Protein AF-U7G304-F1 (afdb_monomer_lite)

pLDDT: mean 84.08, std 10.48, range [48.97, 94.62]

Sequence (63 aa):
MYARAFKRGYLAGVSGKSKDSCPIDQPEVRQEWLNGWREGRTDNWEGMTGVSGIHKLANVTAT

Foldseek 3Di:
DLLVLLLQLLVCLLVVHDLVPRPDPPPVSSVSSVNSNVVNVVCNVVVLHDPNVVVVNCVSVVD

Radius of gyration: 10.95 Å; chains: 1; bounding box: 27×14×28 Å

Structure (mmCIF, N/CA/C/O backbone):
data_AF-U7G304-F1
#
_entry.id   AF-U7G304-F1
#
loop_
_atom_site.group_PDB
_atom_site.id
_atom_site.type_symbol
_atom_site.label_atom_id
_atom_site.label_alt_id
_atom_site.label_comp_id
_atom_site.label_asym_id
_atom_site.label_entity_id
_atom_site.label_seq_id
_atom_site.pdbx_PDB_ins_code
_atom_site.Cartn_x
_atom_site.Cartn_y
_atom_site.Cartn_z
_atom_site.occupancy
_atom_site.B_iso_or_equiv
_atom_site.auth_seq_id
_atom_site.auth_comp_id
_atom_site.auth_asym_id
_atom_site.auth_atom_id
_atom_site.pdbx_PDB_model_num
ATOM 1 N N . MET A 1 1 ? 1.706 0.136 15.501 1.00 61.03 1 MET A N 1
ATOM 2 C CA . MET A 1 1 ? 0.411 -0.253 14.884 1.00 61.03 1 MET A CA 1
ATOM 3 C C . MET A 1 1 ? 0.228 0.413 13.519 1.00 61.03 1 MET A C 1
ATOM 5 O O . MET A 1 1 ? -0.006 -0.297 12.549 1.00 61.03 1 MET A O 1
ATOM 9 N N . TYR A 1 2 ? 0.462 1.727 13.426 1.00 79.75 2 TYR A N 1
ATOM 10 C CA . TYR A 1 2 ? 0.423 2.532 12.194 1.00 79.75 2 TYR A CA 1
ATOM 11 C C . TYR A 1 2 ? 1.399 2.088 11.087 1.00 79.75 2 TYR A C 1
ATOM 13 O O . TYR A 1 2 ? 0.954 1.799 9.981 1.00 79.75 2 TYR A O 1
ATOM 21 N N . ALA A 1 3 ? 2.681 1.857 11.400 1.00 83.44 3 ALA A N 1
ATOM 22 C CA . ALA A 1 3 ? 3.669 1.362 10.423 1.00 83.44 3 ALA A CA 1
ATOM 23 C C . ALA A 1 3 ? 3.259 0.033 9.750 1.00 83.44 3 ALA A C 1
ATOM 25 O O . ALA A 1 3 ? 3.456 -0.179 8.555 1.00 83.44 3 ALA A O 1
ATOM 2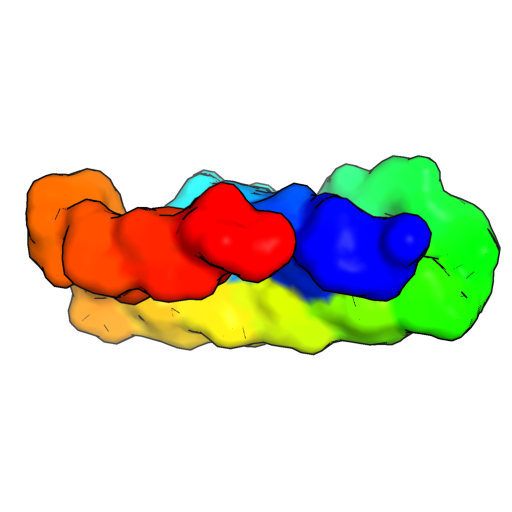6 N N . ARG A 1 4 ? 2.592 -0.862 10.495 1.00 87.19 4 ARG A N 1
ATOM 27 C CA . ARG A 1 4 ? 2.084 -2.134 9.956 1.00 87.19 4 ARG A CA 1
ATOM 28 C C . ARG A 1 4 ? 0.901 -1.920 9.010 1.00 87.19 4 ARG A C 1
ATOM 30 O O . ARG A 1 4 ? 0.770 -2.659 8.035 1.00 87.19 4 ARG A O 1
ATOM 37 N N . ALA A 1 5 ? 0.042 -0.946 9.308 1.00 90.12 5 ALA A N 1
ATOM 38 C CA . ALA A 1 5 ? -1.073 -0.569 8.450 1.00 90.12 5 ALA A CA 1
ATOM 39 C C . ALA A 1 5 ? -0.559 0.046 7.145 1.00 90.12 5 ALA A C 1
ATOM 41 O O . ALA A 1 5 ? -0.937 -0.436 6.079 1.00 90.12 5 ALA A O 1
ATOM 42 N N . PHE A 1 6 ? 0.387 0.983 7.235 1.00 90.56 6 PHE A N 1
ATOM 43 C CA . PHE A 1 6 ? 1.090 1.562 6.091 1.00 90.56 6 PHE A CA 1
ATOM 44 C C . PHE A 1 6 ? 1.718 0.486 5.199 1.00 90.56 6 PHE A C 1
ATOM 46 O O . PHE A 1 6 ? 1.382 0.381 4.022 1.00 90.56 6 PHE A O 1
ATOM 53 N N . LYS A 1 7 ? 2.534 -0.407 5.774 1.00 90.06 7 LYS A N 1
ATOM 54 C CA . LYS A 1 7 ? 3.175 -1.513 5.046 1.00 90.06 7 LYS A CA 1
ATOM 55 C C . LYS A 1 7 ? 2.162 -2.400 4.319 1.00 90.06 7 LY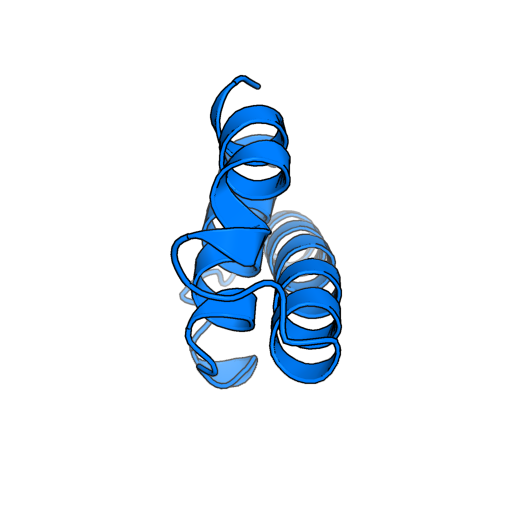S A C 1
ATOM 57 O O . LYS A 1 7 ? 2.368 -2.768 3.165 1.00 90.06 7 LYS A O 1
ATOM 62 N N . ARG A 1 8 ? 1.042 -2.740 4.968 1.00 90.69 8 ARG A N 1
ATOM 63 C CA . ARG A 1 8 ? -0.034 -3.524 4.335 1.00 90.69 8 ARG A CA 1
ATOM 64 C C . ARG A 1 8 ? -0.736 -2.758 3.218 1.00 90.69 8 ARG A C 1
ATOM 66 O O . ARG A 1 8 ? -1.083 -3.369 2.211 1.00 90.69 8 ARG A O 1
ATOM 73 N N . GLY A 1 9 ? -0.937 -1.458 3.400 1.00 92.62 9 GLY A N 1
ATOM 74 C CA . GLY A 1 9 ? -1.465 -0.565 2.380 1.00 92.62 9 GLY A CA 1
ATOM 75 C C . GLY A 1 9 ? -0.582 -0.550 1.147 1.00 92.62 9 GLY A C 1
ATOM 76 O O . GLY A 1 9 ? -1.048 -0.851 0.053 1.00 92.62 9 GLY A O 1
ATOM 77 N N . TYR A 1 10 ? 0.710 -0.307 1.346 1.00 91.88 10 TYR A N 1
ATOM 78 C CA . TYR A 1 10 ? 1.710 -0.259 0.287 1.00 91.88 10 TYR A CA 1
ATOM 79 C C . TYR A 1 10 ? 1.753 -1.545 -0.533 1.00 91.88 10 TYR A C 1
ATOM 81 O O . TYR A 1 10 ? 1.605 -1.505 -1.752 1.00 91.88 10 TYR A O 1
ATOM 89 N N . LEU A 1 11 ? 1.821 -2.706 0.124 1.00 90.00 11 LEU A N 1
ATOM 90 C CA . LEU A 1 11 ? 1.784 -3.998 -0.570 1.00 90.00 11 LEU A CA 1
ATOM 91 C C . LEU A 1 11 ? 0.492 -4.198 -1.378 1.00 90.00 11 LEU A C 1
ATOM 93 O O . LEU A 1 11 ? 0.531 -4.747 -2.482 1.00 90.00 11 LEU A O 1
ATOM 97 N N . ALA A 1 12 ? -0.652 -3.744 -0.856 1.00 92.12 12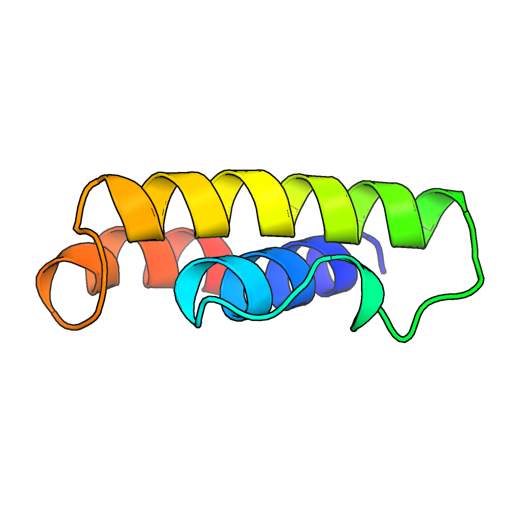 ALA A N 1
ATOM 98 C CA . ALA A 1 12 ? -1.920 -3.794 -1.575 1.00 92.12 12 ALA A CA 1
ATOM 99 C C . ALA A 1 12 ? -1.925 -2.860 -2.799 1.00 92.12 12 ALA A C 1
ATOM 101 O O . ALA A 1 12 ? -2.417 -3.263 -3.854 1.00 92.12 12 ALA A O 1
ATOM 102 N N . GLY A 1 13 ? -1.340 -1.664 -2.682 1.00 91.69 13 GLY A N 1
ATOM 103 C CA . GLY A 1 13 ? -1.187 -0.697 -3.772 1.00 91.69 13 GLY A CA 1
ATOM 104 C C . GLY A 1 13 ? -0.282 -1.210 -4.894 1.00 91.69 13 GLY A C 1
ATOM 105 O O . GLY A 1 13 ? -0.697 -1.206 -6.054 1.00 91.69 13 GLY A O 1
ATOM 106 N N . VAL A 1 14 ? 0.898 -1.745 -4.545 1.00 90.06 14 VAL A N 1
ATOM 107 C CA . VAL A 1 14 ? 1.859 -2.328 -5.505 1.00 90.06 14 VAL A CA 1
ATOM 108 C C . VAL A 1 14 ? 1.266 -3.543 -6.219 1.00 90.06 14 VAL A C 1
ATOM 110 O O . VAL A 1 14 ? 1.516 -3.749 -7.404 1.00 90.06 14 VAL A O 1
ATOM 113 N N . SER A 1 15 ? 0.433 -4.323 -5.524 1.00 88.00 15 SER A N 1
ATOM 114 C CA . SER A 1 15 ? -0.277 -5.474 -6.103 1.00 88.00 15 SER A CA 1
ATOM 115 C C . SER A 1 15 ? -1.503 -5.087 -6.945 1.00 88.00 15 SER A C 1
ATOM 117 O O . SER A 1 15 ? -2.166 -5.970 -7.482 1.00 88.00 15 SER A O 1
ATOM 119 N N . GLY A 1 16 ? -1.863 -3.800 -7.022 1.00 87.81 16 GLY A N 1
ATOM 120 C CA . GLY A 1 16 ? -3.029 -3.328 -7.775 1.00 87.81 16 GLY A CA 1
ATOM 121 C C . GLY A 1 16 ? -4.390 -3.638 -7.133 1.00 87.81 16 GLY A C 1
ATOM 122 O O . GLY A 1 16 ? -5.407 -3.615 -7.823 1.00 87.81 16 GLY A O 1
ATOM 123 N N . LYS A 1 17 ? -4.446 -3.931 -5.826 1.00 89.81 17 LYS A N 1
ATOM 124 C CA . LYS A 1 17 ? -5.715 -4.150 -5.104 1.00 89.81 17 LYS A CA 1
ATOM 125 C C . LYS A 1 17 ? -6.477 -2.834 -4.922 1.00 89.81 17 LYS A C 1
ATOM 127 O O . LYS A 1 17 ? -5.863 -1.774 -4.824 1.00 89.81 17 LYS A O 1
ATOM 132 N N . SER A 1 18 ? -7.808 -2.892 -4.816 1.00 91.00 18 SER A N 1
ATOM 133 C CA . SER A 1 18 ? -8.612 -1.695 -4.518 1.00 91.00 18 SER A CA 1
ATOM 134 C C . SER A 1 18 ? -8.363 -1.181 -3.096 1.00 91.00 18 SER A C 1
ATOM 136 O O . SER A 1 18 ? -8.123 -1.968 -2.175 1.00 91.00 18 SER A O 1
ATOM 138 N N . LYS A 1 19 ? -8.508 0.135 -2.902 1.00 88.12 19 LYS A N 1
ATOM 139 C CA . LYS A 1 19 ? -8.469 0.787 -1.584 1.00 88.12 19 LYS A CA 1
ATOM 140 C C . LYS A 1 19 ? -9.558 0.273 -0.630 1.00 88.12 19 LYS A C 1
ATOM 142 O O . LYS A 1 19 ? -9.384 0.306 0.584 1.00 88.12 19 LYS A O 1
ATOM 147 N N . ASP A 1 20 ? -10.660 -0.238 -1.178 1.00 88.88 20 ASP A N 1
ATOM 148 C CA . ASP A 1 20 ? -11.791 -0.772 -0.408 1.00 88.88 20 ASP A CA 1
ATOM 149 C C . ASP A 1 20 ? -11.486 -2.146 0.207 1.00 88.88 20 ASP A C 1
ATOM 151 O O . ASP A 1 20 ? -12.171 -2.577 1.125 1.00 88.88 20 ASP A O 1
ATOM 155 N N . SER A 1 21 ? -10.402 -2.804 -0.225 1.00 88.69 21 SER A N 1
ATOM 156 C CA . SER A 1 21 ? -9.901 -4.047 0.376 1.00 88.69 21 SER A CA 1
ATOM 157 C C . SER A 1 21 ? -9.271 -3.838 1.764 1.00 88.69 21 SER A C 1
ATOM 159 O O . SER A 1 21 ? -8.730 -4.791 2.329 1.00 88.69 21 SER A O 1
ATOM 161 N N . CYS A 1 22 ? -9.267 -2.611 2.295 1.00 88.12 22 CYS A N 1
ATOM 162 C CA . CYS A 1 22 ? -8.729 -2.298 3.612 1.00 88.12 22 CYS A CA 1
ATOM 163 C C . CYS A 1 22 ? -9.555 -2.988 4.717 1.00 88.12 22 CYS A C 1
ATOM 165 O O . CYS A 1 22 ? -10.713 -2.619 4.908 1.00 88.12 22 CYS A O 1
ATOM 167 N N . PRO A 1 23 ? -8.977 -3.928 5.493 1.00 87.75 23 PRO A N 1
ATOM 168 C CA . PRO A 1 23 ? -9.692 -4.667 6.536 1.00 87.75 23 PRO A CA 1
ATOM 169 C C . PRO A 1 23 ? -9.732 -3.914 7.881 1.00 87.75 23 PRO A C 1
ATOM 171 O O . PRO A 1 23 ? -9.830 -4.540 8.931 1.00 87.75 23 PRO A O 1
ATOM 174 N N . ILE A 1 24 ? -9.516 -2.595 7.871 1.00 88.81 24 ILE A N 1
ATOM 175 C CA . ILE A 1 24 ? -9.312 -1.786 9.075 1.00 88.81 24 ILE A CA 1
ATOM 176 C C . ILE A 1 24 ? -10.498 -0.838 9.246 1.00 88.81 24 ILE A C 1
ATOM 178 O O . ILE A 1 24 ? -10.721 0.039 8.404 1.00 88.81 24 ILE A O 1
ATOM 182 N N . ASP A 1 25 ? -11.206 -1.010 10.362 1.00 87.44 25 ASP A N 1
ATOM 183 C CA . ASP A 1 25 ? -12.338 -0.173 10.774 1.00 87.44 25 ASP A CA 1
ATOM 184 C C . ASP A 1 25 ? -11.920 1.041 11.619 1.00 87.44 25 ASP A C 1
ATOM 186 O O . ASP A 1 25 ? -12.628 2.043 11.646 1.00 87.44 25 ASP A O 1
ATOM 190 N N . GLN A 1 26 ? -10.750 1.003 12.273 1.00 91.88 26 GLN A N 1
ATOM 191 C CA . GLN A 1 26 ? -10.228 2.165 13.007 1.00 91.88 26 GLN A CA 1
ATOM 192 C C . GLN A 1 26 ? -9.799 3.273 12.033 1.00 91.88 26 GLN A C 1
ATOM 194 O O . GLN A 1 26 ? -8.919 3.022 11.201 1.00 91.88 26 GLN A O 1
ATOM 199 N N . PRO A 1 27 ? -10.359 4.492 12.129 1.00 89.00 27 PRO A N 1
ATOM 200 C CA . PRO A 1 27 ? -10.150 5.541 11.137 1.00 89.00 27 PRO A CA 1
ATOM 201 C C . PRO A 1 27 ? -8.692 6.004 11.055 1.00 89.00 27 PRO A C 1
ATOM 203 O O . PRO A 1 27 ? -8.170 6.138 9.950 1.00 89.00 27 PRO A O 1
ATOM 206 N N . GLU A 1 28 ? -7.997 6.160 12.182 1.00 89.31 28 GLU A N 1
ATOM 207 C CA . GLU A 1 28 ? -6.596 6.599 12.224 1.00 89.31 28 GLU A CA 1
ATOM 208 C C . GLU A 1 28 ? -5.674 5.561 11.570 1.00 89.31 28 GLU A C 1
ATOM 210 O O . GLU A 1 28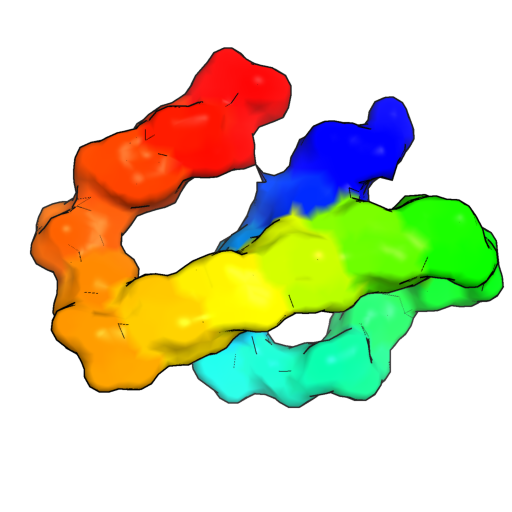 ? -4.802 5.875 10.762 1.00 89.31 28 GLU A O 1
ATOM 215 N N . VAL A 1 29 ? -5.906 4.282 11.868 1.00 90.25 29 VAL A N 1
ATOM 216 C CA . VAL A 1 29 ? -5.120 3.173 11.314 1.00 90.25 29 VAL A CA 1
ATOM 217 C C . VAL A 1 29 ? -5.460 2.949 9.832 1.00 90.25 29 VAL A C 1
ATOM 219 O O . VAL A 1 29 ? -4.588 2.601 9.031 1.00 90.25 29 VAL A O 1
ATOM 222 N N . ARG A 1 30 ? -6.716 3.191 9.441 1.00 91.38 30 ARG A N 1
ATOM 223 C CA . ARG A 1 30 ? -7.171 3.162 8.048 1.00 91.38 30 ARG A CA 1
ATOM 224 C C . ARG A 1 30 ? -6.522 4.273 7.229 1.00 91.38 30 ARG A C 1
ATOM 226 O O . ARG A 1 30 ? -6.145 4.012 6.089 1.00 91.38 30 ARG A O 1
ATOM 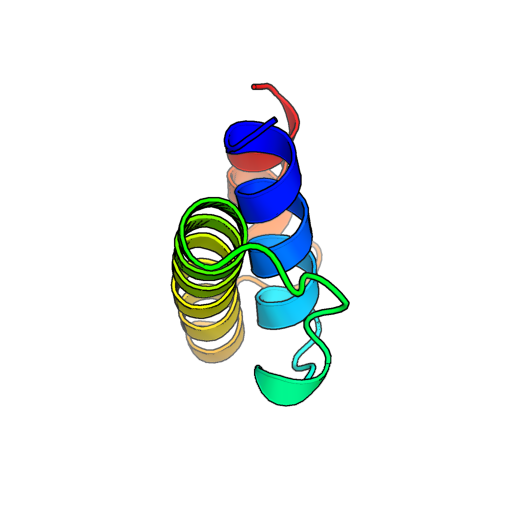233 N N . GLN A 1 31 ? -6.356 5.476 7.781 1.00 92.62 31 GLN A N 1
ATOM 234 C CA . GLN A 1 31 ? -5.645 6.557 7.092 1.00 92.62 31 GLN A CA 1
ATOM 235 C C . GLN A 1 31 ? -4.210 6.151 6.755 1.00 92.62 31 GLN A C 1
ATOM 237 O O . GLN A 1 31 ? -3.795 6.293 5.608 1.00 92.62 31 GLN A O 1
ATOM 242 N N . GLU A 1 32 ? -3.502 5.541 7.703 1.00 92.94 32 GLU A N 1
ATOM 243 C CA . GLU A 1 32 ? -2.133 5.070 7.483 1.00 92.94 32 GLU A CA 1
ATOM 244 C C . GLU A 1 32 ? -2.051 3.956 6.436 1.00 92.94 32 GLU A C 1
ATOM 246 O O . GLU A 1 32 ? -1.166 3.960 5.579 1.00 92.94 32 GLU A O 1
ATOM 251 N N . TRP A 1 33 ? -3.020 3.038 6.422 1.00 94.00 33 TRP A N 1
ATOM 252 C CA . TRP A 1 33 ? -3.137 2.051 5.348 1.00 94.00 33 TRP A CA 1
ATOM 253 C C . TRP A 1 33 ? -3.382 2.709 3.984 1.00 94.00 33 TRP A C 1
ATOM 255 O O . TRP A 1 33 ? -2.769 2.323 2.993 1.00 94.00 33 TRP A O 1
ATOM 265 N N . LEU A 1 34 ? -4.246 3.724 3.912 1.00 93.88 34 LEU A N 1
ATOM 266 C CA . LEU A 1 34 ? -4.512 4.447 2.666 1.00 93.88 34 LEU A CA 1
ATOM 267 C C . LEU A 1 34 ? -3.291 5.243 2.187 1.00 93.88 34 LEU A C 1
ATOM 269 O O . LEU A 1 34 ? -3.079 5.336 0.979 1.00 93.88 34 LEU A O 1
ATOM 273 N N . ASN A 1 35 ? -2.486 5.783 3.107 1.00 93.81 35 ASN A N 1
ATOM 274 C CA . ASN A 1 35 ? -1.223 6.456 2.799 1.00 93.81 35 ASN A CA 1
ATOM 275 C C . ASN A 1 35 ? -0.254 5.492 2.112 1.00 93.81 35 ASN A C 1
ATOM 277 O O . ASN A 1 35 ? 0.137 5.741 0.972 1.00 93.81 35 ASN A O 1
ATOM 281 N N . GLY A 1 36 ? -0.005 4.333 2.729 1.00 92.38 36 GLY A N 1
ATOM 282 C CA . GLY A 1 36 ? 0.813 3.292 2.112 1.00 92.38 36 GLY A CA 1
ATOM 283 C C . GLY A 1 36 ? 0.242 2.829 0.773 1.00 92.38 36 GLY A C 1
ATOM 284 O O . GLY A 1 36 ? 0.976 2.715 -0.203 1.00 92.38 36 GLY A O 1
ATOM 285 N N . TRP A 1 37 ? -1.077 2.616 0.683 1.00 94.62 37 TRP A N 1
ATOM 286 C CA . TRP A 1 37 ? -1.733 2.190 -0.558 1.00 94.62 37 TRP A CA 1
ATOM 287 C C . TRP A 1 37 ? -1.529 3.174 -1.706 1.00 94.62 37 TRP A C 1
ATOM 289 O O . TRP A 1 37 ? -1.264 2.726 -2.819 1.00 94.62 37 TRP A O 1
ATOM 299 N N . ARG A 1 38 ? -1.606 4.489 -1.456 1.00 94.25 38 ARG A N 1
ATOM 300 C CA . ARG A 1 38 ? -1.334 5.498 -2.491 1.00 94.25 38 ARG A CA 1
ATOM 301 C C . ARG A 1 38 ? 0.102 5.411 -2.985 1.00 94.25 38 ARG A C 1
ATOM 303 O O . ARG A 1 38 ? 0.292 5.344 -4.191 1.00 94.25 38 ARG A O 1
ATOM 310 N N . GLU A 1 39 ? 1.079 5.339 -2.083 1.00 91.69 39 GLU A N 1
ATOM 311 C CA . GLU A 1 39 ? 2.488 5.197 -2.474 1.00 91.69 39 GLU A CA 1
ATOM 312 C C . GLU A 1 39 ? 2.728 3.920 -3.281 1.00 91.69 39 GLU A C 1
ATOM 314 O O . GLU A 1 39 ? 3.312 3.964 -4.359 1.00 91.69 39 GLU A O 1
ATOM 319 N N . GLY A 1 40 ? 2.185 2.789 -2.824 1.00 90.81 40 GLY A N 1
ATOM 320 C CA . GLY A 1 40 ? 2.304 1.531 -3.553 1.00 90.81 40 GLY A CA 1
ATOM 321 C C . GLY A 1 40 ? 1.597 1.556 -4.911 1.00 90.81 40 GLY A C 1
ATOM 322 O O . GLY A 1 40 ? 2.058 0.934 -5.865 1.00 90.81 40 GLY A O 1
ATOM 323 N N . ARG A 1 41 ? 0.473 2.274 -5.026 1.00 91.88 41 ARG A N 1
ATOM 324 C CA . ARG A 1 41 ? -0.270 2.430 -6.284 1.00 91.88 41 ARG A CA 1
ATOM 325 C C . ARG A 1 41 ? 0.493 3.306 -7.275 1.00 91.88 41 ARG A C 1
ATOM 327 O O . ARG A 1 41 ? 0.515 2.962 -8.453 1.00 91.88 41 ARG A O 1
ATOM 334 N N . THR A 1 42 ? 1.119 4.383 -6.804 1.00 91.19 42 THR A N 1
ATOM 335 C CA . THR A 1 42 ? 2.014 5.219 -7.612 1.00 91.19 42 THR A CA 1
ATOM 336 C C . THR A 1 42 ? 3.188 4.391 -8.118 1.00 91.19 42 THR A C 1
ATOM 338 O O . THR A 1 42 ? 3.407 4.336 -9.322 1.00 91.19 42 THR A O 1
ATOM 341 N N . ASP A 1 43 ? 3.848 3.635 -7.237 1.00 88.38 43 ASP A N 1
ATOM 342 C CA . ASP A 1 43 ? 4.955 2.757 -7.623 1.00 88.38 43 ASP A CA 1
ATOM 343 C C . ASP A 1 43 ? 4.504 1.674 -8.628 1.00 88.38 43 ASP A C 1
ATOM 345 O O . ASP A 1 43 ? 5.238 1.328 -9.554 1.00 88.38 43 ASP A O 1
ATOM 349 N N . ASN A 1 44 ? 3.266 1.174 -8.509 1.00 87.81 44 ASN A N 1
ATOM 350 C CA . ASN A 1 44 ? 2.678 0.276 -9.505 1.00 87.81 44 ASN A CA 1
ATOM 351 C C . ASN A 1 44 ? 2.522 0.943 -10.881 1.00 87.81 44 ASN A C 1
ATOM 353 O O . ASN A 1 44 ? 2.841 0.322 -11.893 1.00 87.81 44 ASN A O 1
ATOM 357 N N . TRP A 1 45 ? 2.042 2.188 -10.924 1.00 87.12 45 TRP A N 1
ATOM 358 C CA . TRP A 1 45 ? 1.874 2.949 -12.166 1.00 87.12 45 TRP A CA 1
ATOM 359 C C . TRP A 1 45 ? 3.200 3.351 -12.807 1.00 87.12 45 TRP A C 1
ATOM 361 O O . TRP A 1 45 ? 3.311 3.330 -14.028 1.00 87.12 45 TRP A O 1
ATOM 371 N N . GLU A 1 46 ? 4.212 3.649 -11.998 1.00 87.56 46 GLU A N 1
ATOM 372 C CA . GLU A 1 46 ? 5.568 3.967 -12.456 1.00 87.56 46 GLU A CA 1
ATOM 373 C C . GLU A 1 46 ? 6.349 2.721 -12.914 1.00 87.56 46 GLU A C 1
ATOM 375 O O . GLU A 1 46 ? 7.493 2.821 -13.351 1.00 87.56 46 GLU A O 1
ATOM 380 N N . GLY A 1 47 ? 5.747 1.528 -12.837 1.00 82.38 47 GLY A N 1
ATOM 381 C CA . GLY A 1 47 ? 6.388 0.281 -13.249 1.00 82.38 47 GLY A CA 1
ATOM 382 C C . GLY A 1 47 ? 7.429 -0.236 -12.252 1.00 82.38 47 GLY A C 1
ATOM 383 O O . GLY A 1 47 ? 8.136 -1.199 -12.553 1.00 82.38 47 GLY A O 1
ATOM 384 N N . MET A 1 48 ? 7.488 0.321 -11.037 1.00 77.56 48 MET A N 1
ATOM 385 C CA . MET A 1 48 ? 8.292 -0.181 -9.913 1.00 77.56 48 MET A CA 1
ATOM 386 C C . MET A 1 48 ? 7.642 -1.414 -9.264 1.00 77.56 48 MET A C 1
ATOM 388 O O . MET A 1 48 ? 7.498 -1.524 -8.048 1.00 77.56 48 MET A O 1
ATOM 392 N N . THR A 1 49 ? 7.250 -2.378 -10.093 1.00 75.12 49 THR A N 1
ATOM 393 C CA . THR A 1 49 ? 6.703 -3.673 -9.674 1.00 75.12 49 THR A CA 1
ATOM 394 C C . THR A 1 49 ? 7.718 -4.781 -9.952 1.00 75.12 49 THR A C 1
ATOM 396 O O . THR A 1 49 ? 8.539 -4.676 -10.864 1.00 75.12 49 THR A O 1
ATOM 399 N N . GLY A 1 50 ? 7.710 -5.848 -9.149 1.00 72.31 50 GLY A N 1
ATOM 400 C CA . GLY A 1 50 ? 8.659 -6.956 -9.309 1.00 72.31 50 GLY A CA 1
ATOM 401 C C . GLY A 1 50 ? 10.104 -6.553 -8.994 1.00 72.31 50 GLY A C 1
ATOM 402 O O . GLY A 1 50 ? 10.365 -5.931 -7.966 1.00 72.31 50 GLY A O 1
ATOM 403 N N . VAL A 1 51 ? 11.049 -6.920 -9.868 1.00 67.94 51 VAL A N 1
ATOM 404 C CA . VAL A 1 51 ? 12.497 -6.746 -9.629 1.00 67.94 51 VAL A CA 1
ATOM 405 C C . VAL A 1 51 ? 12.902 -5.267 -9.592 1.00 67.94 51 VAL A C 1
ATOM 407 O O . VAL A 1 51 ? 13.725 -4.874 -8.767 1.00 67.94 51 VAL A O 1
ATOM 410 N N . SER A 1 52 ? 12.252 -4.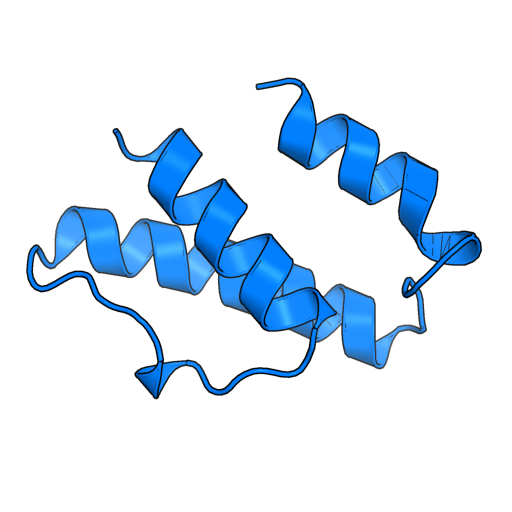428 -10.406 1.00 72.19 52 SER A N 1
ATOM 411 C CA . SER A 1 52 ? 12.488 -2.979 -10.467 1.00 72.19 52 SER A CA 1
ATOM 412 C C . SER A 1 52 ? 12.130 -2.256 -9.163 1.00 72.19 52 SER A C 1
ATOM 414 O O . SER A 1 52 ? 12.713 -1.221 -8.857 1.00 72.19 52 SER A O 1
ATOM 416 N N . GLY A 1 53 ? 11.209 -2.811 -8.365 1.00 70.12 53 GLY A N 1
ATOM 417 C CA . GLY A 1 53 ? 10.736 -2.227 -7.104 1.00 70.12 53 GLY A CA 1
ATOM 418 C C . GLY A 1 53 ? 11.392 -2.784 -5.837 1.00 70.12 53 GLY A C 1
ATOM 419 O O . GLY A 1 53 ? 11.060 -2.330 -4.744 1.00 70.12 53 GLY A O 1
ATOM 420 N N . ILE A 1 54 ? 12.316 -3.753 -5.935 1.00 72.38 54 ILE A N 1
ATOM 421 C CA . ILE A 1 54 ? 12.886 -4.447 -4.758 1.00 72.38 54 ILE A CA 1
ATOM 422 C C . ILE A 1 54 ? 13.533 -3.468 -3.771 1.00 72.38 54 ILE A C 1
ATOM 424 O O . ILE A 1 54 ? 13.359 -3.611 -2.562 1.00 72.38 54 ILE A O 1
ATOM 428 N N . HIS A 1 55 ? 14.234 -2.451 -4.275 1.00 72.69 55 HIS A N 1
ATOM 429 C CA . HIS A 1 55 ? 14.897 -1.444 -3.445 1.00 72.69 55 HIS A CA 1
ATOM 430 C C . HIS A 1 55 ? 13.899 -0.609 -2.617 1.00 72.69 55 HIS A C 1
ATOM 432 O O . HIS A 1 55 ? 14.167 -0.289 -1.460 1.00 72.69 55 HIS A O 1
ATOM 438 N N . LYS A 1 56 ? 12.714 -0.318 -3.167 1.00 73.38 56 LYS A N 1
ATOM 439 C CA . LYS A 1 56 ? 11.630 0.392 -2.468 1.00 73.38 56 LYS A CA 1
ATOM 440 C C . LYS A 1 56 ? 10.884 -0.524 -1.504 1.00 73.38 56 LYS A C 1
ATOM 442 O O . LYS A 1 56 ? 10.623 -0.137 -0.365 1.00 73.38 56 LYS A O 1
ATOM 447 N N . LEU A 1 57 ? 10.646 -1.776 -1.904 1.00 70.25 57 LEU A N 1
ATOM 448 C CA . LEU A 1 57 ? 10.038 -2.790 -1.043 1.00 70.25 57 LEU A CA 1
ATOM 449 C C . LEU A 1 57 ? 10.896 -3.062 0.204 1.00 70.25 57 LEU A C 1
ATOM 451 O O . LEU A 1 57 ? 10.354 -3.215 1.297 1.00 70.25 57 LEU A O 1
ATOM 455 N N . ALA A 1 58 ? 12.224 -3.088 0.057 1.00 68.50 58 ALA A N 1
ATOM 456 C CA . ALA A 1 58 ? 13.171 -3.247 1.159 1.00 68.50 58 ALA A CA 1
ATOM 457 C C . ALA A 1 58 ? 13.057 -2.099 2.176 1.00 68.50 58 ALA A C 1
ATOM 459 O O . ALA A 1 58 ? 12.933 -2.353 3.371 1.00 68.50 58 ALA A O 1
ATOM 460 N N . ASN A 1 59 ? 12.979 -0.849 1.710 1.00 69.50 59 ASN A N 1
ATOM 461 C CA . ASN A 1 59 ? 12.819 0.311 2.592 1.00 69.50 59 ASN A CA 1
ATOM 462 C C . ASN A 1 59 ? 11.482 0.311 3.350 1.00 69.50 59 ASN A C 1
ATOM 464 O O . ASN A 1 59 ? 11.455 0.605 4.543 1.00 69.50 59 ASN A O 1
ATOM 468 N N . VAL A 1 60 ? 10.380 -0.069 2.694 1.00 70.50 60 VAL A N 1
ATOM 469 C CA . VAL A 1 60 ? 9.052 -0.150 3.337 1.00 70.50 60 VAL A CA 1
ATOM 470 C C . VAL A 1 60 ? 8.941 -1.350 4.286 1.00 70.50 60 VAL A C 1
ATOM 472 O O . VAL A 1 60 ? 8.130 -1.358 5.212 1.00 70.50 60 VAL A O 1
ATOM 475 N N . THR A 1 61 ? 9.726 -2.407 4.064 1.00 63.06 61 THR A N 1
ATOM 476 C CA . THR A 1 61 ? 9.676 -3.620 4.892 1.00 63.06 61 THR A CA 1
ATOM 477 C C . THR A 1 61 ? 10.622 -3.593 6.090 1.00 63.06 61 THR A C 1
ATOM 479 O O . THR A 1 61 ? 10.355 -4.363 7.017 1.00 63.06 61 THR A O 1
ATOM 482 N N . ALA A 1 62 ? 11.642 -2.724 6.078 1.00 57.72 62 ALA A N 1
ATOM 483 C CA . ALA A 1 62 ? 12.694 -2.594 7.091 1.00 57.72 62 ALA A CA 1
ATOM 484 C C . ALA A 1 62 ? 12.342 -1.714 8.311 1.00 57.72 62 ALA A C 1
ATOM 486 O O . ALA A 1 62 ? 13.170 -1.592 9.211 1.00 57.72 62 ALA A O 1
ATOM 487 N N . THR A 1 63 ? 11.143 -1.125 8.365 1.00 48.97 63 THR A N 1
ATOM 488 C CA . THR A 1 63 ? 10.633 -0.350 9.517 1.00 48.97 63 THR A CA 1
ATOM 489 C C . THR A 1 63 ? 9.551 -1.083 10.305 1.00 48.97 63 THR A C 1
ATOM 491 O O . THR A 1 63 ? 8.786 -1.885 9.712 1.00 48.97 63 THR A O 1
#

Secondary structure (DSSP, 8-state):
-HHHHHHHHHHHHHTT--GGG----SHHHHHHHHHHHHHHHHHHHTT--GGGGHHHHHHHH--